Protein AF-A0A7W0PI90-F1 (afdb_monomer_lite)

Secondary structure (DSSP, 8-state):
----PPEEPTTSSEEEEEETTEEEEEETTS-SPPEES---SS-------------

pLDDT: mean 70.26, std 16.95, range [40.62, 91.44]

Radius of gyration: 12.42 Å; chains: 1; bounding box: 25×31×36 Å

Foldseek 3Di:
DDPWDWDADPVRQKTWGDDPQFIWMDGPVRDDDIDTPPPDPDRDPDDDDDPPDDD

Sequence (55 aa):
MRGLRPLWSPDGRKIAFVRSGDVYVMNADGSGSTENLTRSPWNEGWFAWSPGRTQ

Structure (mmCIF, N/CA/C/O backbone):
data_AF-A0A7W0PI90-F1
#
_entry.id   AF-A0A7W0PI90-F1
#
loop_
_atom_site.group_PDB
_atom_site.id
_atom_site.type_symbol
_atom_site.label_atom_id
_atom_site.label_alt_id
_atom_site.label_comp_id
_atom_site.label_asym_id
_atom_site.label_entity_id
_atom_site.label_seq_id
_atom_site.pdbx_PDB_ins_code
_atom_site.Cartn_x
_atom_site.Cartn_y
_atom_sit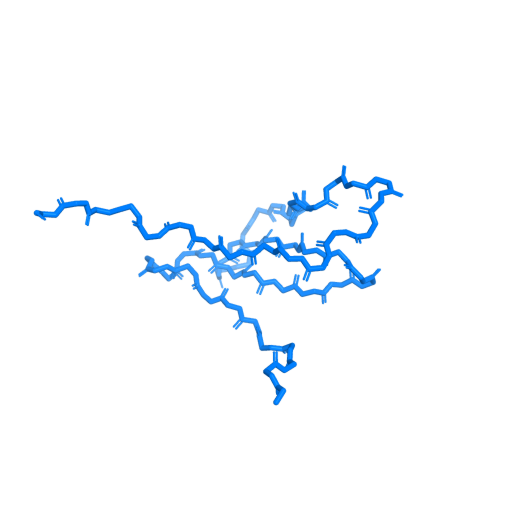e.Cartn_z
_atom_site.occupancy
_atom_site.B_iso_or_equiv
_atom_site.auth_seq_id
_atom_site.auth_comp_id
_atom_site.auth_asym_id
_atom_site.auth_atom_id
_atom_site.pdbx_PDB_model_num
ATOM 1 N N . MET A 1 1 ? -7.487 -20.041 -7.877 1.00 40.62 1 MET A N 1
ATOM 2 C CA . MET A 1 1 ? -6.611 -18.879 -8.145 1.00 40.62 1 MET A CA 1
ATOM 3 C C . MET A 1 1 ? -7.338 -17.624 -7.666 1.00 40.62 1 MET A C 1
ATOM 5 O O . MET A 1 1 ? -8.432 -17.364 -8.149 1.00 40.62 1 MET A O 1
ATOM 9 N N . ARG A 1 2 ? -6.834 -16.915 -6.644 1.00 47.94 2 ARG A N 1
ATOM 10 C CA . ARG A 1 2 ? -7.480 -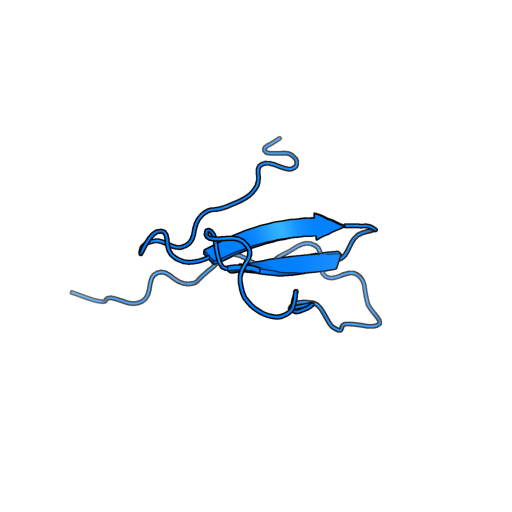15.708 -6.085 1.00 47.94 2 ARG A CA 1
ATOM 11 C C . ARG A 1 2 ? -6.921 -14.467 -6.794 1.00 47.94 2 ARG A C 1
ATOM 13 O O . ARG A 1 2 ? -6.021 -13.820 -6.282 1.00 47.94 2 ARG A O 1
ATOM 20 N N . GLY A 1 3 ? -7.399 -14.199 -8.008 1.00 45.72 3 GLY A N 1
ATOM 21 C CA . GLY A 1 3 ? -6.963 -13.053 -8.808 1.00 45.72 3 GLY A CA 1
ATOM 22 C C . GLY A 1 3 ? -7.733 -11.775 -8.464 1.00 45.72 3 GLY A C 1
ATOM 23 O O . GLY A 1 3 ? -8.955 -11.752 -8.572 1.00 45.72 3 GLY A O 1
ATOM 24 N N . LEU A 1 4 ? -6.989 -10.732 -8.082 1.00 57.25 4 LEU A N 1
ATOM 25 C CA . LEU A 1 4 ? -7.301 -9.308 -8.287 1.00 57.25 4 LEU A CA 1
ATOM 26 C C . LEU A 1 4 ? -8.596 -8.763 -7.656 1.00 57.25 4 LEU A C 1
ATOM 28 O O . LEU A 1 4 ? -9.347 -8.037 -8.305 1.00 57.25 4 LEU A O 1
ATOM 32 N N . ARG A 1 5 ? -8.862 -9.062 -6.381 1.00 63.12 5 ARG A N 1
ATOM 33 C CA . ARG A 1 5 ? -9.898 -8.336 -5.625 1.00 63.12 5 ARG A CA 1
ATOM 34 C C . ARG A 1 5 ? -9.233 -7.217 -4.824 1.00 63.12 5 ARG A C 1
ATOM 36 O O . ARG A 1 5 ? -8.234 -7.510 -4.166 1.00 63.12 5 ARG A O 1
ATOM 43 N N . PRO A 1 6 ? -9.744 -5.975 -4.863 1.00 68.50 6 PRO A N 1
ATOM 44 C CA . PRO A 1 6 ? -9.257 -4.931 -3.974 1.00 68.50 6 PRO A CA 1
ATOM 45 C C . PRO A 1 6 ? -9.409 -5.392 -2.520 1.00 68.50 6 PRO A C 1
ATOM 47 O O . PRO A 1 6 ? -10.432 -5.978 -2.152 1.00 68.50 6 PRO A O 1
ATOM 50 N N . LEU A 1 7 ? -8.371 -5.177 -1.716 1.00 80.88 7 LEU A N 1
ATOM 51 C CA . LEU A 1 7 ? -8.348 -5.563 -0.310 1.00 80.88 7 LEU A CA 1
ATOM 52 C C . LEU A 1 7 ? -8.592 -4.332 0.550 1.00 80.88 7 LEU A C 1
ATOM 54 O O . LEU A 1 7 ? -7.900 -3.325 0.425 1.00 80.88 7 LEU A O 1
ATOM 58 N N . TRP A 1 8 ? -9.569 -4.436 1.437 1.00 83.12 8 TRP A N 1
ATOM 59 C CA . TRP A 1 8 ? -9.823 -3.426 2.452 1.00 83.12 8 TRP A CA 1
ATOM 60 C C . TRP A 1 8 ? -8.850 -3.608 3.611 1.00 83.12 8 TRP A C 1
ATOM 62 O O . TRP A 1 8 ? -8.545 -4.740 4.000 1.00 83.12 8 TRP A O 1
ATOM 72 N N . SER A 1 9 ? -8.368 -2.503 4.177 1.00 83.06 9 SER A N 1
ATOM 73 C CA . SER A 1 9 ? -7.661 -2.560 5.451 1.00 83.06 9 SER A CA 1
ATOM 74 C C . SER A 1 9 ? -8.599 -3.085 6.551 1.00 83.06 9 SER A C 1
ATOM 76 O O . SER A 1 9 ? -9.809 -2.860 6.478 1.00 83.06 9 SER A O 1
ATOM 78 N N . PRO A 1 10 ? -8.083 -3.760 7.596 1.00 82.12 10 PRO A N 1
ATOM 79 C CA . PRO A 1 10 ? -8.920 -4.293 8.678 1.00 82.12 10 PRO A CA 1
ATOM 80 C C . PRO A 1 10 ? -9.764 -3.236 9.403 1.00 82.12 10 PRO A C 1
ATOM 82 O O . PRO A 1 10 ? -10.797 -3.553 9.979 1.00 82.12 10 PRO A O 1
ATOM 85 N N . ASP A 1 11 ? -9.319 -1.980 9.373 1.00 85.06 11 ASP A N 1
ATOM 86 C CA . ASP A 1 11 ? -10.018 -0.825 9.936 1.00 85.06 11 ASP A CA 1
ATOM 87 C C . ASP A 1 11 ? -10.942 -0.102 8.935 1.00 85.06 11 ASP A C 1
ATOM 89 O O . ASP A 1 11 ? -11.522 0.924 9.277 1.00 85.06 11 ASP A O 1
ATOM 93 N N . GLY A 1 12 ? -11.050 -0.594 7.696 1.00 87.94 12 GLY A N 1
ATOM 94 C CA . GLY A 1 12 ? -11.914 -0.058 6.642 1.00 87.94 12 GLY A CA 1
ATOM 95 C C . GLY A 1 12 ? -11.501 1.300 6.065 1.00 87.94 12 GLY A C 1
ATOM 96 O O . GLY A 1 12 ? -12.198 1.823 5.200 1.00 87.94 12 GLY A O 1
ATOM 97 N N . ARG A 1 13 ? -10.387 1.890 6.512 1.00 89.31 13 ARG A N 1
ATOM 98 C CA . ARG A 1 13 ? -9.986 3.253 6.120 1.00 89.31 13 ARG A CA 1
ATOM 99 C C . ARG A 1 13 ? -9.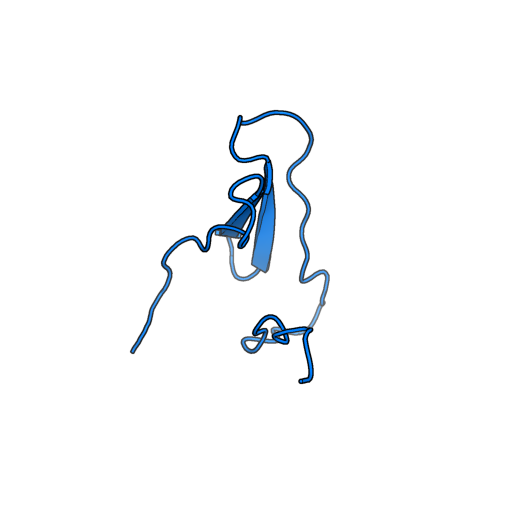205 3.321 4.815 1.00 89.31 13 ARG A C 1
ATOM 101 O O . ARG A 1 13 ? -9.087 4.400 4.239 1.00 89.31 13 ARG A O 1
ATOM 108 N N . LYS A 1 14 ? -8.659 2.201 4.345 1.00 88.88 14 LYS A N 1
ATOM 109 C CA . LYS A 1 14 ? -7.816 2.138 3.152 1.00 88.88 14 LYS A CA 1
ATOM 110 C C . LYS A 1 14 ? -8.220 0.992 2.234 1.00 88.88 14 LYS A C 1
ATOM 112 O O . LYS A 1 14 ? -8.709 -0.045 2.682 1.00 88.88 14 LYS A O 1
ATOM 117 N N . ILE A 1 15 ? -7.951 1.178 0.947 1.00 88.19 15 ILE A N 1
ATOM 118 C CA . ILE A 1 15 ? -8.166 0.184 -0.105 1.00 88.19 15 ILE A CA 1
ATOM 119 C C . ILE A 1 15 ? -6.835 -0.065 -0.807 1.00 88.19 15 ILE A C 1
ATOM 121 O O . ILE A 1 15 ? -6.199 0.880 -1.271 1.00 88.19 15 ILE A O 1
ATOM 125 N N . ALA A 1 16 ? -6.442 -1.332 -0.910 1.00 87.50 16 ALA A N 1
ATOM 126 C CA . ALA A 1 16 ? -5.320 -1.789 -1.717 1.00 87.50 16 ALA A CA 1
ATOM 127 C C . ALA A 1 16 ? -5.812 -2.367 -3.050 1.00 87.50 16 ALA A C 1
ATOM 129 O O . ALA A 1 16 ? -6.745 -3.173 -3.073 1.00 87.50 16 ALA A O 1
ATOM 130 N N . PHE A 1 17 ? -5.182 -1.987 -4.159 1.00 84.44 17 PHE A N 1
ATOM 131 C CA . PHE A 1 17 ? -5.535 -2.450 -5.503 1.00 84.44 17 PHE A CA 1
ATOM 132 C C . PHE A 1 17 ? -4.304 -2.538 -6.407 1.00 84.44 17 PHE A C 1
ATOM 134 O O . PHE A 1 17 ? -3.283 -1.909 -6.143 1.00 84.44 17 PHE A O 1
ATOM 141 N N . VAL A 1 18 ? -4.406 -3.322 -7.482 1.00 83.12 18 VAL A N 1
ATOM 142 C CA . VAL A 1 18 ? -3.323 -3.479 -8.460 1.00 83.12 18 VAL A CA 1
ATOM 143 C C . VAL A 1 18 ? -3.574 -2.570 -9.656 1.00 83.12 18 VAL A C 1
ATOM 145 O O . VAL A 1 18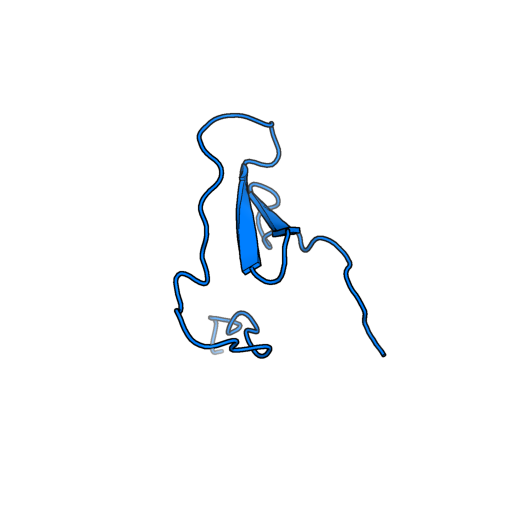 ? -4.659 -2.600 -10.239 1.00 83.12 18 VAL A O 1
ATOM 148 N N . ARG A 1 19 ? -2.565 -1.796 -10.057 1.00 81.44 19 ARG A N 1
ATOM 149 C CA . ARG A 1 19 ? -2.578 -1.003 -11.292 1.00 81.44 19 ARG A CA 1
ATOM 150 C C . ARG A 1 19 ? -1.249 -1.197 -12.010 1.00 81.44 19 ARG A C 1
ATOM 152 O O . ARG A 1 19 ? -0.198 -1.011 -11.422 1.00 81.44 19 ARG A O 1
ATOM 159 N N . SER A 1 20 ? -1.295 -1.588 -13.281 1.00 82.69 20 SER A N 1
ATOM 160 C CA . SER A 1 20 ? -0.091 -1.785 -14.107 1.00 82.69 20 SER A CA 1
ATOM 161 C C . SER A 1 20 ? 0.968 -2.732 -13.509 1.00 82.69 20 SER A C 1
ATOM 163 O O . SER A 1 20 ? 2.146 -2.583 -13.805 1.00 82.69 20 SER A O 1
ATOM 165 N N . GLY A 1 21 ? 0.555 -3.708 -12.692 1.00 78.25 21 GLY A N 1
ATOM 166 C CA . GLY A 1 21 ? 1.454 -4.679 -12.049 1.00 78.25 21 GLY A CA 1
ATOM 167 C C . GLY A 1 21 ? 1.881 -4.320 -10.623 1.00 78.25 21 GLY A C 1
ATOM 168 O O . GLY A 1 21 ? 2.275 -5.218 -9.888 1.00 78.25 21 GLY A O 1
ATOM 169 N N . ASP A 1 22 ? 1.692 -3.070 -10.197 1.00 79.25 22 ASP A N 1
ATOM 170 C CA . ASP A 1 22 ? 2.074 -2.601 -8.863 1.00 79.25 22 ASP A CA 1
ATOM 171 C C . ASP A 1 22 ? 0.886 -2.544 -7.902 1.00 79.25 22 ASP A C 1
ATOM 173 O O . ASP A 1 22 ? -0.265 -2.341 -8.310 1.00 79.25 22 ASP A O 1
ATOM 177 N N . VAL A 1 23 ? 1.174 -2.679 -6.604 1.00 83.44 23 VAL A N 1
ATOM 178 C CA . VAL A 1 23 ? 0.185 -2.513 -5.536 1.00 83.44 23 VAL A CA 1
ATOM 179 C C . VAL A 1 23 ? 0.143 -1.059 -5.090 1.00 83.44 23 VAL A C 1
ATOM 181 O O . VAL A 1 23 ? 1.126 -0.493 -4.612 1.00 83.44 23 VAL A O 1
ATOM 184 N N . TYR A 1 24 ? -1.044 -0.480 -5.174 1.00 85.94 24 TYR A N 1
ATOM 185 C CA . TYR A 1 24 ? -1.343 0.861 -4.705 1.00 85.94 24 TYR A CA 1
ATOM 186 C C . TYR A 1 24 ? -2.290 0.819 -3.516 1.00 85.94 24 TYR A C 1
ATOM 188 O O . TYR A 1 24 ? -3.115 -0.089 -3.400 1.00 85.94 24 TYR A O 1
ATOM 196 N N . VAL A 1 25 ? -2.206 1.839 -2.666 1.00 89.06 25 VAL A N 1
ATOM 197 C CA . VAL A 1 25 ? -3.143 2.081 -1.572 1.00 89.06 25 VAL A CA 1
ATOM 198 C C . VAL A 1 25 ? -3.677 3.505 -1.639 1.00 89.06 25 VAL A C 1
ATOM 200 O O . VAL A 1 25 ? -2.936 4.449 -1.898 1.00 89.06 25 VAL A O 1
ATOM 203 N N . MET A 1 26 ? -4.974 3.659 -1.391 1.00 91.06 26 MET A N 1
ATOM 204 C CA . MET A 1 26 ? -5.626 4.957 -1.208 1.00 91.06 26 MET A CA 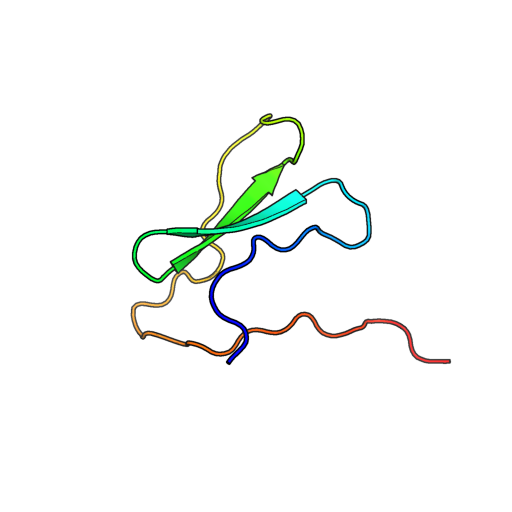1
ATOM 205 C C . MET A 1 26 ? -6.563 4.920 -0.000 1.00 91.06 26 MET A C 1
ATOM 207 O O . MET A 1 26 ? -6.927 3.837 0.471 1.00 91.06 26 MET A O 1
ATOM 211 N N . ASN A 1 27 ? -6.967 6.089 0.496 1.00 91.44 27 ASN A N 1
ATOM 212 C CA . ASN A 1 27 ? -8.021 6.158 1.501 1.00 91.44 27 ASN A CA 1
ATOM 213 C C . ASN A 1 27 ? -9.364 5.748 0.886 1.00 91.44 27 ASN A C 1
ATOM 215 O O . ASN A 1 27 ? -9.662 6.050 -0.270 1.00 91.44 27 ASN A O 1
ATOM 219 N N . ALA A 1 28 ? -10.179 5.055 1.674 1.00 87.56 28 ALA A N 1
ATOM 220 C CA . ALA A 1 28 ? -11.478 4.544 1.251 1.00 87.56 28 ALA A CA 1
ATOM 221 C C . ALA A 1 28 ? -12.497 5.642 0.913 1.00 87.56 28 ALA A C 1
ATOM 223 O O . ALA A 1 28 ? -13.408 5.417 0.121 1.00 87.56 28 ALA A O 1
ATOM 224 N N . ASP A 1 29 ? -12.343 6.820 1.513 1.00 86.75 29 ASP A N 1
ATOM 225 C CA . ASP A 1 29 ? -13.184 7.995 1.281 1.00 86.75 29 ASP A CA 1
ATOM 226 C C . ASP A 1 29 ? -12.774 8.795 0.030 1.00 86.75 29 ASP A C 1
ATOM 228 O O . ASP A 1 29 ? -13.395 9.808 -0.287 1.00 86.75 29 ASP A O 1
ATOM 232 N N . GLY A 1 30 ? -11.732 8.354 -0.685 1.00 83.25 30 GLY A N 1
ATOM 233 C CA . GLY A 1 30 ? -11.191 9.040 -1.856 1.00 83.25 30 GLY A CA 1
ATOM 234 C C . GLY A 1 30 ? -10.361 10.286 -1.531 1.00 83.25 30 GLY A C 1
ATOM 235 O O . GLY A 1 30 ? -9.955 10.995 -2.450 1.00 83.25 30 GLY A O 1
ATOM 236 N N . SER A 1 31 ? -10.089 10.567 -0.253 1.00 86.12 31 SER A N 1
ATOM 237 C CA . SER A 1 31 ? -9.232 11.678 0.158 1.00 86.12 31 SER A CA 1
ATOM 238 C C . SER A 1 31 ? -7.741 11.331 0.040 1.00 86.12 31 SER A C 1
ATOM 240 O O . SER A 1 31 ? -7.329 10.181 0.196 1.00 86.12 31 SER A O 1
ATOM 242 N N . GLY A 1 32 ? -6.896 12.340 -0.180 1.00 81.88 32 GLY A N 1
ATOM 243 C CA . GLY A 1 32 ? -5.439 12.181 -0.189 1.00 81.88 32 GLY A CA 1
ATOM 244 C C . GLY A 1 32 ? -4.861 11.563 -1.468 1.00 81.88 32 GLY A C 1
ATOM 245 O O . GLY A 1 32 ? -5.529 11.428 -2.491 1.00 81.88 32 GLY A O 1
ATOM 246 N N . SER A 1 33 ? -3.571 11.233 -1.417 1.00 82.88 33 SER A N 1
ATOM 247 C CA . SER A 1 33 ? -2.819 10.716 -2.565 1.00 82.88 33 SER A CA 1
ATOM 248 C C . SER A 1 33 ? -2.832 9.190 -2.609 1.00 82.88 33 SER A C 1
ATOM 250 O O . SER A 1 33 ? -2.782 8.522 -1.580 1.00 82.88 33 SER A O 1
ATOM 252 N N . THR A 1 34 ? -2.847 8.628 -3.818 1.00 84.25 34 THR A N 1
ATOM 253 C CA . THR A 1 34 ? -2.612 7.194 -4.020 1.00 84.25 34 THR A CA 1
ATOM 254 C C . THR A 1 34 ? -1.120 6.893 -3.869 1.00 84.25 34 THR A C 1
ATOM 256 O O . THR A 1 34 ? -0.292 7.466 -4.577 1.00 84.25 34 THR A O 1
ATOM 259 N N . GLU A 1 35 ? -0.775 5.968 -2.981 1.00 84.31 35 GLU A N 1
ATOM 260 C CA . GLU A 1 35 ? 0.604 5.575 -2.700 1.00 84.31 35 GLU A CA 1
ATOM 261 C C . GLU A 1 35 ? 0.920 4.228 -3.352 1.00 84.31 35 GLU A C 1
ATOM 263 O O . GLU A 1 35 ? 0.187 3.260 -3.165 1.00 84.31 35 GLU A O 1
ATOM 268 N N . ASN A 1 36 ? 2.014 4.150 -4.114 1.00 81.31 36 ASN A N 1
ATOM 269 C CA . ASN A 1 36 ? 2.558 2.872 -4.576 1.00 81.31 36 ASN A CA 1
ATOM 270 C C . ASN A 1 36 ? 3.346 2.229 -3.426 1.00 81.31 36 ASN A C 1
ATOM 272 O O . ASN A 1 36 ? 4.330 2.818 -2.964 1.00 81.31 36 ASN A O 1
ATOM 276 N N . LEU A 1 37 ? 2.905 1.053 -2.974 1.00 72.50 37 LEU A N 1
ATOM 277 C CA . LEU A 1 37 ? 3.560 0.288 -1.912 1.00 72.50 37 LEU A CA 1
ATOM 278 C C . LEU A 1 37 ? 4.656 -0.635 -2.440 1.00 72.50 37 LEU A C 1
ATOM 280 O O . LEU A 1 37 ? 5.600 -0.935 -1.713 1.00 72.50 37 LEU A O 1
ATOM 284 N N . THR A 1 38 ? 4.571 -1.052 -3.698 1.00 59.91 38 THR A N 1
ATOM 285 C CA . THR A 1 38 ? 5.582 -1.890 -4.339 1.00 59.91 38 THR A CA 1
ATOM 286 C C . THR A 1 38 ? 6.421 -1.009 -5.256 1.00 59.91 38 THR A C 1
ATOM 288 O O . THR A 1 38 ? 6.361 -1.099 -6.473 1.00 59.91 38 THR A O 1
ATOM 291 N N . ARG A 1 39 ? 7.225 -0.108 -4.676 1.00 54.28 39 ARG A N 1
ATOM 292 C CA . ARG A 1 39 ? 8.245 0.642 -5.433 1.00 54.28 39 ARG A CA 1
ATOM 293 C C . ARG A 1 39 ? 9.465 -0.239 -5.705 1.00 54.28 39 ARG A C 1
ATOM 295 O O . ARG A 1 39 ? 10.573 0.102 -5.298 1.00 54.28 39 ARG A O 1
ATOM 302 N N . SER A 1 40 ? 9.263 -1.388 -6.339 1.00 47.53 40 SER A N 1
ATOM 303 C CA . SER A 1 40 ? 10.358 -2.282 -6.698 1.00 47.53 40 SER A CA 1
ATOM 304 C C . SER A 1 40 ? 10.585 -2.236 -8.210 1.00 47.53 40 SER A C 1
ATOM 306 O O . SER A 1 40 ? 9.637 -2.433 -8.964 1.00 47.53 40 SER A O 1
ATOM 308 N N . PRO A 1 41 ? 11.823 -2.028 -8.695 1.00 50.09 41 PRO A N 1
ATOM 309 C CA . PRO A 1 41 ? 12.166 -2.284 -10.094 1.00 50.09 41 PRO A CA 1
ATOM 310 C C . PRO A 1 41 ? 12.118 -3.784 -10.450 1.00 50.09 41 PRO A C 1
ATOM 312 O O . PRO A 1 41 ? 12.361 -4.144 -11.601 1.00 50.09 41 PRO A O 1
ATOM 315 N N . TRP A 1 42 ? 11.802 -4.656 -9.483 1.00 45.81 42 TRP A N 1
ATOM 316 C CA . TRP A 1 42 ? 11.697 -6.098 -9.652 1.00 45.81 42 TRP A CA 1
ATOM 317 C C . TRP A 1 42 ? 10.346 -6.602 -9.136 1.00 45.81 42 TRP A C 1
ATOM 319 O O . TRP A 1 42 ? 9.951 -6.383 -7.995 1.00 45.81 42 TRP A O 1
ATOM 329 N N . ASN A 1 43 ? 9.631 -7.253 -10.044 1.00 50.69 43 ASN A N 1
ATOM 330 C CA . ASN A 1 43 ? 8.254 -7.717 -9.947 1.00 50.69 43 ASN A CA 1
ATOM 331 C C . ASN A 1 43 ? 8.074 -8.741 -8.800 1.00 50.69 43 ASN A C 1
ATOM 333 O O . ASN A 1 43 ? 8.219 -9.945 -9.004 1.00 50.69 43 ASN A O 1
ATOM 337 N N . GLU A 1 44 ? 7.787 -8.285 -7.580 1.00 55.34 44 GLU A N 1
ATOM 338 C CA . GLU A 1 44 ? 7.598 -9.152 -6.409 1.00 55.34 44 GLU A CA 1
ATOM 339 C C . GLU A 1 44 ? 6.105 -9.419 -6.179 1.00 55.34 44 GLU A C 1
ATOM 341 O O . GLU A 1 44 ? 5.422 -8.768 -5.391 1.00 55.34 44 GLU A O 1
ATOM 346 N N . GLY A 1 45 ? 5.586 -10.418 -6.896 1.00 50.78 45 GLY A N 1
ATOM 347 C CA . GLY A 1 45 ? 4.197 -10.887 -6.833 1.00 50.78 45 GLY A CA 1
ATOM 348 C C . GLY A 1 45 ? 3.794 -11.599 -5.532 1.00 50.78 45 GLY A C 1
ATOM 349 O O . GLY A 1 45 ? 2.929 -12.474 -5.575 1.00 50.78 45 GLY A O 1
ATOM 350 N N . TRP A 1 46 ? 4.403 -11.271 -4.386 1.00 53.28 46 TRP A N 1
ATOM 351 C CA . TRP A 1 46 ? 4.098 -11.916 -3.106 1.00 53.28 46 TRP A CA 1
ATOM 352 C C . TRP A 1 46 ? 4.185 -10.953 -1.914 1.00 53.28 46 TRP A C 1
ATOM 354 O O . TRP A 1 46 ? 5.164 -10.937 -1.176 1.00 53.28 46 TRP A O 1
ATOM 364 N N . PHE A 1 47 ? 3.113 -10.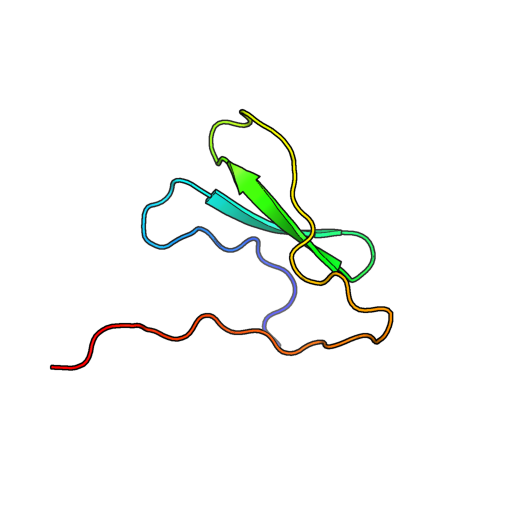199 -1.662 1.00 45.50 47 PHE A N 1
ATOM 365 C CA . PHE A 1 47 ? 2.924 -9.507 -0.384 1.00 45.50 47 PHE A CA 1
ATOM 366 C C . PHE A 1 47 ? 1.601 -9.942 0.254 1.00 45.50 47 PHE A C 1
ATOM 368 O O . PHE A 1 47 ? 0.532 -9.803 -0.339 1.00 45.50 47 PHE A O 1
ATOM 375 N N . ALA A 1 48 ? 1.674 -10.468 1.476 1.00 58.91 48 ALA A N 1
ATOM 376 C CA . ALA A 1 48 ? 0.533 -10.638 2.370 1.00 58.91 48 ALA A CA 1
ATOM 377 C C . ALA A 1 48 ? 0.809 -9.836 3.648 1.00 58.91 48 ALA A C 1
ATOM 379 O O . ALA A 1 48 ? 1.927 -9.860 4.161 1.00 58.91 48 ALA A O 1
ATOM 380 N N . TRP A 1 49 ? -0.199 -9.127 4.160 1.00 47.97 49 TRP A N 1
ATOM 381 C CA . TRP A 1 49 ? -0.101 -8.452 5.455 1.00 47.97 49 TRP A CA 1
ATOM 382 C C . TRP A 1 49 ? 0.137 -9.484 6.561 1.00 47.97 49 TRP A C 1
ATOM 384 O O . TRP A 1 49 ? -0.608 -10.461 6.664 1.00 47.97 49 TRP A O 1
ATOM 394 N N . SER A 1 50 ? 1.154 -9.266 7.397 1.00 54.72 50 SER A N 1
ATOM 395 C CA . SER A 1 50 ? 1.334 -10.054 8.612 1.00 54.72 50 SER A CA 1
ATOM 396 C C . SER A 1 50 ? 0.184 -9.742 9.582 1.00 54.72 50 SER A C 1
ATOM 398 O O . SER A 1 50 ? -0.079 -8.570 9.872 1.00 54.72 50 SER A O 1
ATOM 400 N N . PRO A 1 51 ? -0.540 -10.750 10.099 1.00 51.84 51 PRO A N 1
ATOM 401 C CA . PRO A 1 51 ? -1.466 -10.524 11.195 1.00 51.84 51 PRO A CA 1
ATOM 402 C C . PRO A 1 51 ? -0.648 -10.247 12.458 1.00 51.84 51 PRO A C 1
ATOM 404 O O . PRO A 1 51 ? -0.133 -11.149 13.112 1.00 51.84 51 PRO A O 1
ATOM 407 N N . GLY A 1 52 ? -0.497 -8.969 12.793 1.00 56.03 52 GLY A N 1
ATOM 408 C CA . GLY A 1 52 ? 0.070 -8.555 14.067 1.00 56.03 52 GLY A CA 1
ATOM 409 C C . GLY A 1 52 ? -0.974 -8.652 15.175 1.00 56.03 52 GLY A C 1
ATOM 410 O O . GLY A 1 52 ? -1.717 -7.695 15.373 1.00 56.03 52 GLY A O 1
ATOM 411 N N . ARG A 1 53 ? -1.021 -9.789 15.881 1.00 41.25 53 ARG A N 1
ATOM 412 C CA . ARG A 1 53 ? -1.312 -9.910 17.326 1.00 41.25 53 ARG A CA 1
ATOM 413 C C . ARG A 1 53 ? -1.130 -11.366 17.767 1.00 41.25 53 ARG A C 1
ATOM 415 O O . ARG A 1 53 ? -1.963 -12.219 17.482 1.00 41.25 53 ARG A O 1
ATOM 422 N N . THR A 1 54 ? -0.027 -11.609 18.466 1.00 56.34 54 THR A N 1
ATOM 423 C CA . THR A 1 54 ? 0.176 -12.768 19.338 1.00 56.34 54 THR A CA 1
ATOM 424 C C . THR A 1 54 ? -0.798 -12.674 20.515 1.00 56.34 54 THR A C 1
ATOM 426 O O . THR A 1 54 ? -0.884 -11.616 21.143 1.00 56.34 54 THR A O 1
ATOM 429 N N . GLN A 1 55 ? -1.498 -13.767 20.812 1.00 43.97 55 GLN A N 1
ATOM 430 C CA . GLN A 1 55 ? -1.895 -14.121 22.173 1.00 43.97 55 GLN A CA 1
ATOM 431 C C . GLN A 1 55 ? -1.157 -15.407 22.538 1.00 43.97 55 GLN A C 1
ATOM 433 O O . GLN A 1 55 ? -0.936 -16.217 21.607 1.00 43.97 55 GLN A O 1
#